Protein AF-A0A352IZU8-F1 (afdb_monomer)

Mean predicted aligned error: 11.12 Å

Sequence (67 aa):
MNNETPVSQLLYGPLHTDVEGFDALAELALDMRSSWNHATDQVWRQLDPELWQATRNPWVVLQTVSR

Foldseek 3Di:
DDCPPLPCPPPDPDDPPPDVCLSVLVVVLVVCVVPVDCVCLVVLCVQPVVVCVVPVRSVVSSVVSSD

pLDDT: mean 71.65, std 13.34, range [36.0, 88.5]

Organism: NCBI:txid1033846

Solvent-accessible surface area (backbone atoms only — not comparable to full-atom values): 4325 Å² total; per-residue (Å²): 135,84,84,73,75,60,72,62,70,82,78,49,73,93,64,90,76,84,51,90,62,50,66,60,52,52,53,51,37,53,48,43,76,80,40,90,55,70,83,54,54,60,59,45,41,68,75,38,47,66,58,31,71,74,62,72,39,55,58,61,47,51,62,58,74,71,106

Structure (mmCIF, N/CA/C/O backbone):
data_AF-A0A352IZU8-F1
#
_entry.id   AF-A0A352IZU8-F1
#
loop_
_atom_site.group_PDB
_atom_site.id
_atom_site.type_symbol
_atom_site.label_atom_id
_atom_site.label_alt_id
_atom_site.label_comp_id
_atom_site.label_asym_id
_atom_site.label_entity_id
_atom_site.label_seq_id
_atom_site.pdbx_PDB_ins_code
_atom_site.Cartn_x
_atom_site.Cartn_y
_atom_site.Cartn_z
_atom_site.occupancy
_atom_site.B_iso_or_equiv
_atom_site.auth_seq_id
_atom_site.auth_comp_id
_atom_site.auth_asym_id
_atom_site.auth_atom_id
_atom_site.pdbx_PDB_model_num
ATOM 1 N N . MET A 1 1 ? 30.753 3.694 -6.435 1.00 36.00 1 MET A N 1
ATOM 2 C CA . MET A 1 1 ? 29.849 3.036 -5.471 1.00 36.00 1 MET A CA 1
ATOM 3 C C . MET A 1 1 ? 29.105 4.166 -4.794 1.00 36.00 1 MET A C 1
ATOM 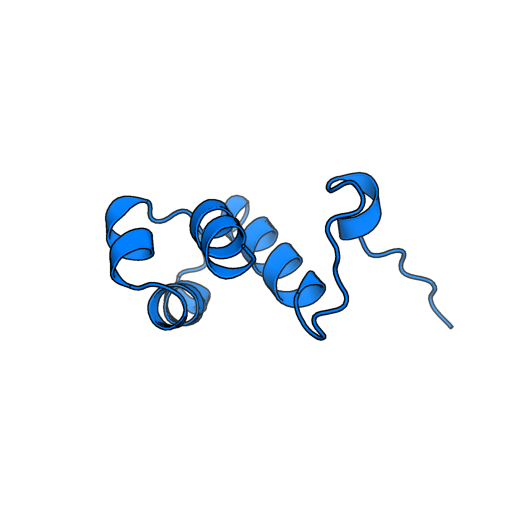5 O O . MET A 1 1 ? 29.688 4.808 -3.936 1.00 36.00 1 MET A O 1
ATOM 9 N N . ASN A 1 2 ? 27.925 4.513 -5.307 1.00 44.09 2 ASN A N 1
ATOM 10 C CA . ASN A 1 2 ? 27.148 5.649 -4.821 1.00 44.09 2 ASN A CA 1
ATOM 11 C C . ASN A 1 2 ? 26.307 5.153 -3.651 1.00 44.09 2 ASN A C 1
ATOM 13 O O . ASN A 1 2 ? 25.404 4.343 -3.827 1.00 44.09 2 ASN A O 1
ATOM 17 N N . ASN A 1 3 ? 26.690 5.569 -2.451 1.00 47.38 3 ASN A N 1
ATOM 18 C CA . ASN A 1 3 ? 25.984 5.307 -1.208 1.00 47.38 3 ASN A CA 1
ATOM 19 C C . ASN A 1 3 ? 24.807 6.287 -1.148 1.00 47.38 3 ASN A C 1
ATOM 21 O O . ASN A 1 3 ? 24.850 7.291 -0.442 1.00 47.38 3 ASN A O 1
ATOM 25 N N . GLU A 1 4 ? 23.795 6.049 -1.976 1.00 53.62 4 GLU A N 1
ATOM 26 C CA . GLU A 1 4 ? 22.535 6.776 -1.894 1.00 53.62 4 GLU A CA 1
ATOM 27 C C . GLU A 1 4 ? 21.805 6.210 -0.685 1.00 53.62 4 GLU A C 1
ATOM 29 O O . GLU A 1 4 ? 21.219 5.134 -0.736 1.00 53.62 4 GLU A O 1
ATOM 34 N N . THR A 1 5 ? 21.962 6.876 0.456 1.00 56.44 5 THR A N 1
ATOM 35 C CA . THR A 1 5 ? 21.194 6.585 1.661 1.00 56.44 5 THR A CA 1
ATOM 36 C C . THR A 1 5 ? 19.714 6.672 1.276 1.00 56.44 5 THR A C 1
A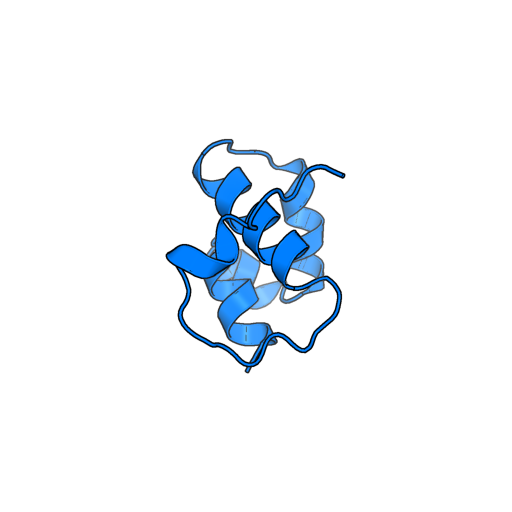TOM 38 O O . THR A 1 5 ? 19.286 7.761 0.878 1.00 56.44 5 THR A O 1
ATOM 41 N N . PRO A 1 6 ? 18.935 5.576 1.337 1.00 61.00 6 PRO A N 1
ATOM 42 C CA . PRO A 1 6 ? 17.538 5.634 0.953 1.00 61.00 6 PRO A CA 1
ATOM 43 C C . PRO A 1 6 ? 16.830 6.622 1.875 1.00 61.00 6 PRO A C 1
ATOM 45 O O . PRO A 1 6 ? 16.922 6.531 3.104 1.00 61.00 6 PRO A O 1
ATOM 48 N N . VAL A 1 7 ? 16.136 7.591 1.277 1.00 57.19 7 VAL A N 1
ATOM 49 C CA . VAL A 1 7 ? 15.379 8.646 1.975 1.00 57.19 7 VAL A CA 1
ATOM 50 C C . VAL A 1 7 ? 14.388 8.040 2.988 1.00 57.19 7 VAL A C 1
ATOM 52 O O . VAL A 1 7 ? 14.070 8.667 4.003 1.00 57.19 7 VAL A O 1
ATOM 55 N N . SER A 1 8 ? 14.002 6.778 2.778 1.00 53.38 8 SER A N 1
ATOM 56 C CA . SER A 1 8 ? 13.249 5.907 3.683 1.00 53.38 8 SER A CA 1
ATOM 57 C C . SER A 1 8 ? 13.798 5.860 5.115 1.00 53.38 8 SER A C 1
ATOM 59 O O . SER A 1 8 ? 13.015 5.896 6.064 1.00 53.38 8 SER A O 1
ATOM 61 N N . GLN A 1 9 ? 15.126 5.848 5.300 1.00 55.03 9 GLN A N 1
ATOM 62 C CA . GLN A 1 9 ? 15.758 5.664 6.617 1.00 55.03 9 GLN A CA 1
ATOM 63 C C . GLN A 1 9 ? 15.600 6.860 7.566 1.00 55.03 9 GLN A C 1
ATOM 65 O O . GLN A 1 9 ? 15.734 6.699 8.778 1.00 55.03 9 GLN A O 1
ATOM 70 N N . LEU A 1 10 ? 15.344 8.065 7.044 1.00 57.84 10 LEU A N 1
ATOM 71 C CA . LEU A 1 10 ? 15.281 9.284 7.861 1.00 57.84 10 LEU A CA 1
ATOM 72 C C . LEU A 1 10 ? 13.854 9.690 8.251 1.00 57.84 10 LEU A C 1
ATOM 74 O O . LEU A 1 10 ? 13.690 10.483 9.176 1.00 57.84 10 LEU A O 1
ATOM 78 N N . LEU A 1 11 ? 12.829 9.154 7.582 1.00 57.34 11 LEU A N 1
ATOM 79 C CA . LEU A 1 11 ? 11.429 9.541 7.806 1.00 57.34 11 LEU A CA 1
ATOM 80 C C . LEU A 1 11 ? 10.585 8.453 8.476 1.00 57.34 11 LEU A C 1
ATOM 82 O O . LEU A 1 11 ? 9.581 8.771 9.115 1.00 57.34 11 LEU A O 1
ATOM 86 N N . TYR A 1 12 ? 11.010 7.194 8.403 1.00 53.66 12 TYR A N 1
ATOM 87 C CA . TYR A 1 12 ? 10.288 6.068 8.977 1.00 53.66 12 TYR A CA 1
ATOM 88 C C . TYR A 1 12 ? 11.249 5.307 9.890 1.00 53.66 12 TYR A C 1
ATOM 90 O O . TYR A 1 12 ? 12.143 4.611 9.423 1.00 53.66 12 TYR A O 1
ATOM 98 N N . GLY A 1 13 ? 11.108 5.493 11.212 1.00 58.91 13 GLY A N 1
ATOM 99 C CA . GLY A 1 13 ? 11.837 4.703 12.217 1.00 58.91 13 GLY A CA 1
ATOM 100 C C . GLY A 1 13 ? 11.662 3.194 11.986 1.00 58.91 13 GLY A C 1
ATOM 101 O O . GLY A 1 13 ? 10.821 2.827 11.170 1.00 58.91 13 GLY A O 1
ATOM 102 N N . PRO A 1 14 ? 12.419 2.323 12.685 1.00 55.19 14 PRO A N 1
ATOM 103 C CA . PRO A 1 14 ? 12.694 0.944 12.279 1.00 55.19 14 PRO A CA 1
ATOM 104 C C . PRO A 1 14 ? 11.428 0.082 12.318 1.00 55.19 14 PRO A C 1
ATOM 106 O O . PRO A 1 14 ? 11.181 -0.679 13.251 1.00 55.19 14 PRO A O 1
ATOM 109 N N . LEU A 1 15 ? 10.596 0.229 11.295 1.00 51.31 15 LEU A N 1
ATOM 110 C CA . LEU A 1 15 ? 9.644 -0.773 10.885 1.00 51.31 15 LEU A CA 1
ATOM 111 C C . LEU A 1 15 ? 10.490 -1.925 10.361 1.00 51.31 15 LEU A C 1
ATOM 113 O O . LEU A 1 15 ? 11.538 -1.712 9.758 1.00 51.31 15 LEU A O 1
ATOM 117 N N . HIS A 1 16 ? 10.084 -3.140 10.695 1.00 55.19 16 HIS A N 1
ATOM 118 C CA . HIS A 1 16 ? 10.793 -4.372 10.387 1.00 55.19 16 HIS A CA 1
ATOM 119 C C . HIS A 1 16 ? 10.777 -4.585 8.861 1.00 55.19 16 HIS A C 1
ATOM 121 O O . HIS A 1 16 ? 9.962 -5.327 8.328 1.00 55.19 16 HIS A O 1
ATOM 127 N N . THR A 1 17 ? 11.626 -3.859 8.141 1.00 55.12 17 THR A N 1
ATOM 128 C CA . THR A 1 17 ? 11.754 -3.877 6.685 1.00 55.12 17 THR A CA 1
ATOM 129 C C . THR A 1 17 ? 12.759 -4.946 6.287 1.00 55.12 17 THR A C 1
ATOM 131 O O . THR A 1 17 ? 13.823 -4.645 5.761 1.00 55.12 17 THR A O 1
ATOM 134 N N . ASP A 1 18 ? 12.420 -6.204 6.567 1.00 57.84 18 ASP A N 1
ATOM 135 C CA . ASP A 1 18 ? 13.074 -7.366 5.941 1.00 57.84 18 ASP A CA 1
ATOM 136 C C . ASP A 1 18 ? 12.238 -7.882 4.753 1.00 57.84 18 ASP A C 1
ATOM 138 O O . ASP A 1 18 ? 12.305 -9.041 4.357 1.00 57.84 18 ASP A O 1
ATOM 142 N N . VAL A 1 19 ? 11.382 -7.017 4.196 1.00 63.50 19 VAL A N 1
ATOM 143 C CA . VAL A 1 19 ? 10.604 -7.308 2.992 1.00 63.50 19 VAL A CA 1
ATOM 144 C C . VAL A 1 19 ? 11.310 -6.654 1.816 1.00 63.50 19 VAL A C 1
ATOM 146 O O . VAL A 1 19 ? 11.247 -5.436 1.626 1.00 63.50 19 VAL A O 1
ATO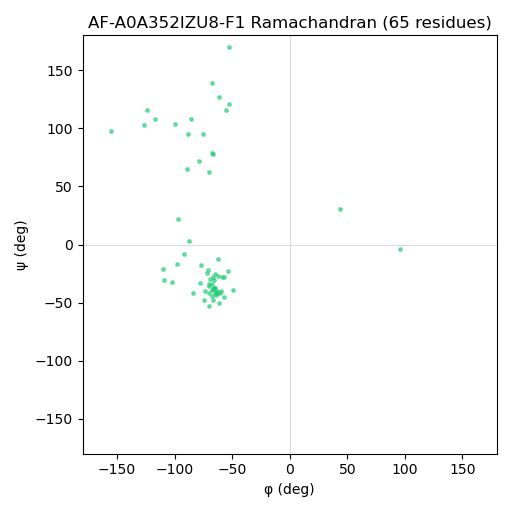M 149 N N . GLU A 1 20 ? 12.000 -7.478 1.032 1.00 68.19 20 GLU A N 1
ATOM 150 C CA . GLU A 1 20 ? 12.642 -7.064 -0.212 1.00 68.19 20 GLU A CA 1
ATOM 151 C C . GLU A 1 20 ? 11.605 -6.360 -1.114 1.00 68.19 20 GLU A C 1
ATOM 153 O O . GLU A 1 20 ? 10.550 -6.914 -1.424 1.00 68.19 20 GLU A O 1
ATOM 158 N N . GLY A 1 21 ? 11.865 -5.098 -1.478 1.00 70.50 21 GLY A N 1
ATOM 159 C CA . GLY A 1 21 ? 10.946 -4.270 -2.273 1.00 70.50 21 GLY A CA 1
ATOM 160 C C . GLY A 1 21 ? 10.019 -3.334 -1.480 1.00 70.50 21 GLY A C 1
ATOM 161 O O . GLY A 1 21 ? 9.327 -2.525 -2.099 1.00 70.50 21 GLY A O 1
ATOM 162 N N . PHE A 1 22 ? 10.033 -3.363 -0.141 1.00 78.31 22 PHE A N 1
ATOM 163 C CA . PHE A 1 22 ? 9.264 -2.410 0.674 1.00 78.31 22 PHE A CA 1
ATOM 164 C C . PHE A 1 22 ? 9.738 -0.964 0.488 1.00 78.31 22 PHE A C 1
ATOM 166 O O . PHE A 1 22 ? 8.910 -0.076 0.303 1.00 78.31 22 PHE A O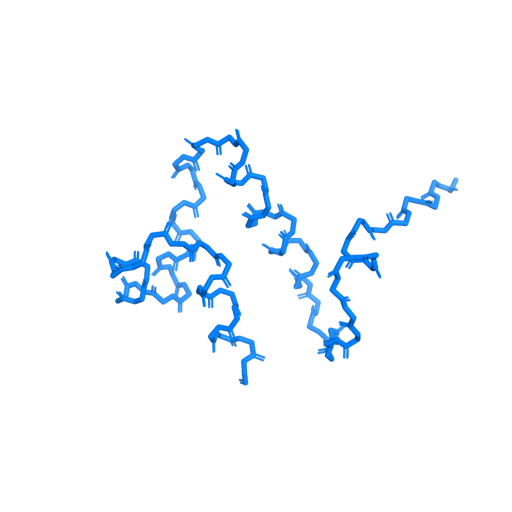 1
ATOM 173 N N . ASP A 1 23 ? 11.053 -0.728 0.470 1.00 77.00 23 ASP A N 1
ATOM 174 C CA . ASP A 1 23 ? 11.610 0.611 0.239 1.00 77.00 23 ASP A CA 1
ATOM 175 C C . ASP A 1 23 ? 11.177 1.180 -1.119 1.00 77.00 23 ASP A C 1
ATOM 177 O O . ASP A 1 23 ? 10.770 2.336 -1.201 1.00 77.00 23 ASP A O 1
ATOM 181 N N . ALA A 1 24 ? 11.147 0.347 -2.164 1.00 81.31 24 ALA A N 1
ATOM 182 C CA . ALA A 1 24 ? 10.675 0.753 -3.487 1.00 81.31 24 ALA A CA 1
ATOM 183 C C . ALA A 1 24 ? 9.172 1.099 -3.493 1.00 81.31 24 ALA A C 1
ATOM 185 O O . ALA A 1 24 ? 8.755 2.049 -4.154 1.00 81.31 24 ALA A O 1
ATOM 186 N N . LEU A 1 25 ? 8.344 0.364 -2.737 1.00 80.56 25 LEU A N 1
ATOM 187 C CA . LEU A 1 25 ? 6.919 0.678 -2.569 1.00 80.56 25 LEU A CA 1
ATOM 188 C C . LEU A 1 25 ? 6.696 1.949 -1.736 1.00 80.56 25 LEU A C 1
ATOM 190 O O . LEU A 1 25 ? 5.775 2.715 -2.026 1.00 80.56 25 LEU A O 1
ATOM 194 N N . ALA A 1 26 ? 7.532 2.196 -0.727 1.00 81.38 26 ALA A N 1
ATOM 195 C CA . ALA A 1 26 ? 7.487 3.407 0.086 1.00 81.38 26 ALA A CA 1
ATOM 196 C C . ALA A 1 26 ? 7.878 4.649 -0.730 1.00 81.38 26 ALA A C 1
ATOM 198 O O . ALA A 1 26 ? 7.171 5.659 -0.680 1.00 81.38 26 ALA A O 1
ATOM 199 N N . GLU A 1 27 ? 8.939 4.562 -1.536 1.00 80.50 27 GLU A N 1
ATOM 200 C CA . GLU A 1 27 ? 9.325 5.618 -2.477 1.00 80.50 27 GLU A CA 1
ATOM 201 C C . GLU A 1 27 ? 8.218 5.888 -3.506 1.00 80.50 27 GLU A C 1
ATOM 203 O O . GLU A 1 27 ? 7.871 7.045 -3.744 1.00 80.50 27 GLU A O 1
ATOM 208 N N . LEU A 1 28 ? 7.575 4.843 -4.039 1.00 80.69 28 LEU A N 1
ATOM 209 C CA . LEU A 1 28 ? 6.447 4.983 -4.966 1.00 80.69 28 LEU A CA 1
ATOM 210 C C . LEU A 1 28 ? 5.233 5.679 -4.325 1.00 80.69 28 LEU A C 1
ATOM 212 O O . LEU A 1 28 ? 4.567 6.503 -4.957 1.00 80.69 28 LEU A O 1
ATOM 216 N N . ALA A 1 29 ? 4.933 5.353 -3.064 1.00 80.81 29 ALA A N 1
ATOM 217 C CA . ALA A 1 29 ? 3.851 5.985 -2.311 1.00 80.81 29 ALA A CA 1
ATOM 218 C C . ALA A 1 29 ? 4.129 7.475 -2.050 1.00 80.81 29 ALA A C 1
ATOM 220 O O . ALA A 1 29 ? 3.207 8.295 -2.089 1.00 80.81 29 ALA A O 1
ATOM 221 N N . LEU A 1 30 ? 5.394 7.825 -1.796 1.00 75.56 30 LEU A N 1
ATOM 222 C CA . LEU A 1 30 ? 5.844 9.204 -1.612 1.00 75.56 30 LEU A CA 1
ATOM 223 C C . LEU A 1 30 ? 5.807 10.005 -2.920 1.00 75.56 30 LEU A C 1
ATOM 225 O O . LEU A 1 30 ? 5.342 11.146 -2.906 1.00 75.56 30 LEU A O 1
ATOM 229 N N . ASP A 1 31 ? 6.221 9.413 -4.042 1.00 74.81 31 ASP A N 1
ATOM 230 C CA . ASP A 1 31 ? 6.212 10.066 -5.356 1.00 74.81 31 ASP A CA 1
ATOM 231 C C . ASP A 1 31 ? 4.784 10.430 -5.804 1.00 74.81 31 ASP A C 1
ATOM 233 O O . ASP A 1 31 ? 4.525 11.564 -6.215 1.00 74.81 31 ASP 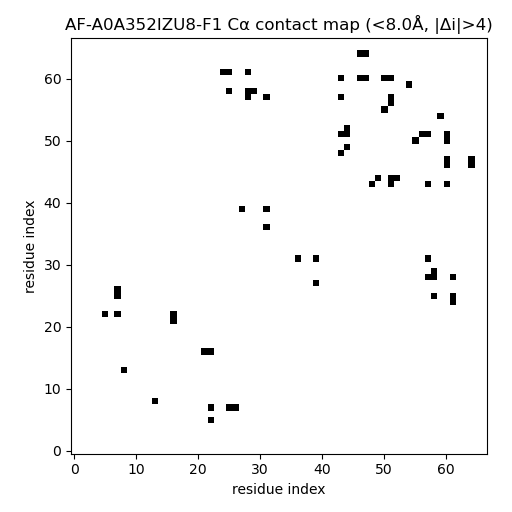A O 1
ATOM 237 N N . MET A 1 32 ? 3.809 9.537 -5.577 1.00 66.88 32 MET A N 1
ATOM 238 C CA . MET A 1 32 ? 2.384 9.806 -5.837 1.00 66.88 32 MET A CA 1
ATOM 239 C C . MET A 1 32 ? 1.818 11.006 -5.068 1.00 66.88 32 MET A C 1
ATOM 241 O O . MET A 1 32 ? 0.857 11.636 -5.514 1.00 66.88 32 MET A O 1
ATOM 245 N N . ARG A 1 33 ? 2.373 11.326 -3.891 1.00 65.06 33 ARG A N 1
ATOM 246 C CA . ARG A 1 33 ? 1.927 12.477 -3.093 1.00 65.06 33 ARG A CA 1
ATOM 247 C C . ARG A 1 33 ? 2.341 13.807 -3.732 1.00 65.06 33 ARG A C 1
ATOM 249 O O . ARG A 1 33 ? 1.702 14.822 -3.463 1.00 65.06 33 ARG A O 1
ATOM 256 N N . SER A 1 34 ? 3.399 13.804 -4.545 1.00 61.91 34 SER A N 1
ATOM 257 C CA . SER A 1 34 ? 3.956 14.992 -5.206 1.00 61.91 34 SER A CA 1
ATOM 258 C C . SER A 1 34 ? 3.561 15.088 -6.682 1.00 61.91 34 SER A C 1
ATOM 260 O O . SER A 1 34 ? 3.368 16.185 -7.204 1.00 61.91 34 SER A O 1
ATOM 262 N N . SER A 1 35 ? 3.393 13.947 -7.341 1.00 59.09 35 SER A N 1
ATOM 263 C CA . SER A 1 35 ? 3.011 13.827 -8.740 1.00 59.09 35 SER A CA 1
ATOM 264 C C . SER A 1 35 ? 1.762 12.965 -8.782 1.00 59.09 35 SER A C 1
ATOM 266 O O . SER A 1 35 ? 1.820 11.803 -8.402 1.00 59.09 35 SER A O 1
ATOM 268 N N . TRP A 1 36 ? 0.621 13.508 -9.210 1.00 62.03 36 TRP A N 1
ATOM 269 C CA . TRP A 1 36 ? -0.655 12.779 -9.302 1.00 62.03 36 TRP A CA 1
ATOM 270 C C . TRP A 1 36 ? 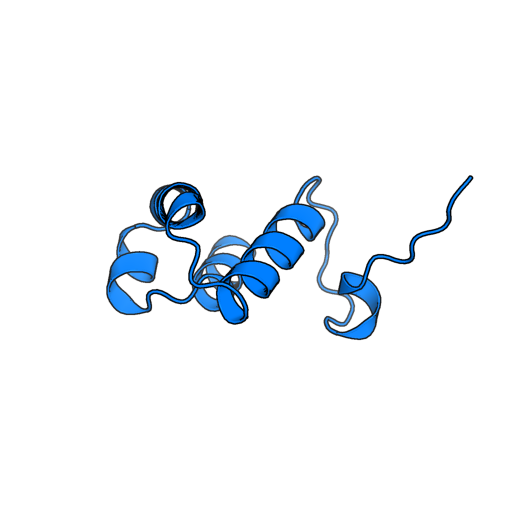-0.610 11.734 -10.434 1.00 62.03 36 TRP A C 1
ATOM 272 O O . TRP A 1 36 ? -1.306 11.823 -11.444 1.00 62.03 36 TRP A O 1
ATOM 282 N N . ASN A 1 37 ? 0.293 10.767 -10.309 1.00 65.81 37 ASN A N 1
ATOM 283 C CA . ASN A 1 37 ? 0.647 9.828 -11.346 1.00 65.81 37 ASN A CA 1
ATOM 284 C C . ASN A 1 37 ? -0.282 8.619 -11.254 1.00 65.81 37 ASN A C 1
ATOM 286 O O . ASN A 1 37 ? -0.045 7.682 -10.503 1.00 65.81 37 ASN A O 1
ATOM 290 N N . HIS A 1 38 ? -1.351 8.631 -12.046 1.00 70.50 38 HIS A N 1
ATOM 291 C CA . HIS A 1 38 ? -2.344 7.550 -12.092 1.00 70.50 38 HIS A CA 1
ATOM 292 C C . HIS A 1 38 ? -1.789 6.189 -12.541 1.00 70.50 38 HIS A C 1
ATOM 294 O O . HIS A 1 38 ? -2.472 5.171 -12.414 1.00 70.50 38 HIS A O 1
ATOM 300 N N . ALA A 1 39 ? -0.566 6.146 -13.079 1.00 72.38 39 ALA A N 1
ATOM 301 C CA . ALA A 1 39 ? 0.064 4.911 -13.539 1.00 72.38 39 ALA A CA 1
ATOM 302 C C . ALA A 1 39 ? 0.271 3.895 -12.402 1.00 72.38 39 ALA A C 1
ATOM 304 O O . ALA A 1 39 ? 0.259 2.688 -12.631 1.00 72.38 39 ALA A O 1
ATOM 305 N N . THR A 1 40 ? 0.411 4.371 -11.168 1.00 74.25 40 THR A N 1
ATOM 306 C CA . THR A 1 40 ? 0.683 3.540 -9.990 1.00 74.25 40 THR A CA 1
ATOM 307 C C . THR A 1 40 ? -0.586 3.098 -9.263 1.00 74.25 40 THR A C 1
ATOM 309 O O . THR A 1 40 ? -0.527 2.194 -8.432 1.00 74.25 40 THR A O 1
ATOM 312 N N . ASP A 1 41 ? -1.761 3.621 -9.635 1.00 82.31 41 ASP A N 1
ATOM 313 C CA . ASP A 1 41 ? -3.062 3.231 -9.069 1.00 82.31 41 ASP A CA 1
ATOM 314 C C . ASP A 1 41 ? -3.340 1.728 -9.224 1.00 82.31 41 ASP A C 1
ATOM 316 O O . ASP A 1 41 ? -4.126 1.150 -8.475 1.00 82.31 41 ASP A O 1
ATOM 320 N N . GLN A 1 42 ? -2.772 1.086 -10.248 1.00 82.56 42 GLN A N 1
ATOM 321 C CA . GLN A 1 42 ? -2.950 -0.347 -10.472 1.00 82.56 42 GLN A CA 1
ATOM 322 C C . GLN A 1 42 ? -2.216 -1.187 -9.418 1.00 82.56 42 GLN A C 1
ATOM 324 O O . GLN A 1 42 ? -2.742 -2.223 -9.023 1.00 82.56 42 GLN A O 1
ATOM 329 N N . VAL A 1 43 ? -1.060 -0.729 -8.927 1.00 83.88 43 VAL A N 1
ATOM 330 C CA . VAL A 1 43 ? -0.283 -1.418 -7.882 1.00 83.88 43 VAL A CA 1
ATOM 331 C C . VAL A 1 43 ? -1.064 -1.410 -6.568 1.00 83.88 43 VAL A C 1
ATOM 333 O O . VAL A 1 43 ? -1.292 -2.457 -5.969 1.00 83.88 43 VAL A O 1
ATOM 336 N N . TRP A 1 44 ? -1.584 -0.248 -6.172 1.00 85.56 44 TRP A N 1
ATOM 337 C CA . TRP A 1 44 ? -2.359 -0.104 -4.936 1.00 85.56 44 TRP A CA 1
ATOM 338 C C . TRP A 1 44 ? -3.701 -0.837 -4.984 1.00 85.56 44 TRP A C 1
ATOM 340 O O . TRP A 1 44 ? -4.117 -1.421 -3.988 1.00 85.56 44 TRP A O 1
ATOM 350 N N . ARG A 1 45 ? -4.342 -0.891 -6.159 1.00 84.06 45 ARG A N 1
ATOM 351 C CA . ARG A 1 45 ? -5.546 -1.708 -6.377 1.00 84.06 45 ARG A CA 1
ATOM 352 C C . ARG A 1 45 ? -5.294 -3.209 -6.302 1.00 84.06 45 ARG A C 1
ATOM 354 O O . ARG A 1 45 ? -6.227 -3.938 -5.997 1.00 84.06 45 ARG A O 1
ATOM 361 N N . GLN A 1 46 ? -4.088 -3.674 -6.620 1.00 86.25 46 GLN A N 1
ATOM 362 C CA . GLN A 1 46 ? -3.736 -5.088 -6.468 1.00 86.25 46 GLN A CA 1
ATOM 363 C C . GLN A 1 46 ? -3.436 -5.448 -5.013 1.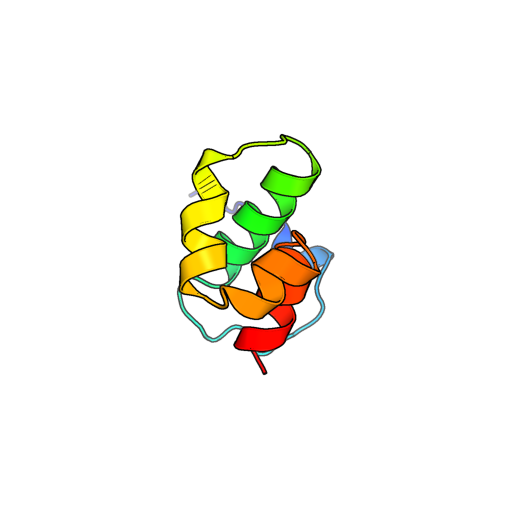00 86.25 46 GLN A C 1
ATOM 365 O O . GLN A 1 46 ? -3.732 -6.566 -4.607 1.00 86.25 46 GLN A O 1
ATOM 370 N N . LEU A 1 47 ? -2.876 -4.507 -4.247 1.00 84.44 47 LEU A N 1
ATOM 371 C CA . LEU A 1 47 ? -2.589 -4.691 -2.825 1.00 84.44 47 LEU A CA 1
ATOM 372 C C . LEU A 1 47 ? -3.867 -4.731 -1.983 1.00 84.44 47 LEU A C 1
ATOM 374 O O . LEU A 1 47 ? -4.072 -5.681 -1.238 1.00 84.44 47 LEU A O 1
ATOM 378 N N . ASP A 1 48 ? -4.727 -3.721 -2.117 1.00 85.62 48 ASP A N 1
ATOM 379 C CA . ASP A 1 48 ? -6.034 -3.700 -1.461 1.00 85.62 48 ASP A CA 1
ATOM 380 C C . ASP A 1 48 ? -7.004 -2.794 -2.246 1.00 85.62 48 ASP A C 1
ATOM 382 O O . ASP A 1 48 ? -6.978 -1.563 -2.110 1.00 85.62 48 ASP A O 1
ATOM 386 N N . PRO A 1 49 ? -7.858 -3.369 -3.112 1.00 86.19 49 PRO A N 1
ATOM 387 C CA . PRO A 1 49 ? -8.761 -2.592 -3.950 1.00 86.19 49 PRO A CA 1
ATOM 388 C C . PRO A 1 49 ? -9.870 -1.903 -3.153 1.00 86.19 49 PRO A C 1
ATOM 390 O O . PRO A 1 49 ? -10.330 -0.842 -3.581 1.00 86.19 49 PRO A O 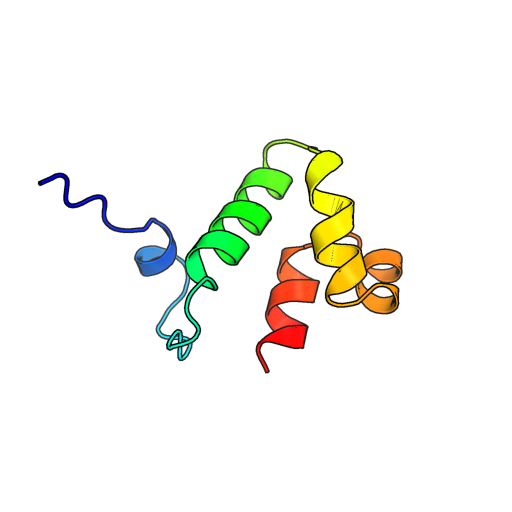1
ATOM 393 N N . GLU A 1 50 ? -10.308 -2.473 -2.030 1.00 87.38 50 GLU A N 1
ATOM 394 C CA . GLU A 1 50 ? -11.374 -1.899 -1.204 1.00 87.38 50 GLU A CA 1
ATOM 395 C C . GLU A 1 50 ? -10.845 -0.691 -0.431 1.00 87.38 50 GLU A C 1
ATOM 397 O O . GLU A 1 50 ? -11.422 0.401 -0.491 1.00 87.38 50 GLU A O 1
ATOM 402 N N . LEU A 1 51 ? -9.683 -0.843 0.205 1.00 87.31 51 LEU A N 1
ATOM 403 C CA . LEU A 1 51 ? -9.024 0.237 0.926 1.00 87.31 51 LEU A CA 1
ATOM 404 C C . LEU A 1 51 ? -8.545 1.346 -0.018 1.00 87.31 51 LEU A C 1
ATOM 406 O O . LEU A 1 51 ? -8.678 2.531 0.307 1.00 87.31 51 LEU A O 1
ATOM 410 N N . TRP A 1 52 ? -8.040 0.996 -1.205 1.00 88.50 52 TRP A N 1
ATOM 411 C CA . TRP A 1 52 ? -7.684 1.978 -2.228 1.00 88.50 52 TRP A CA 1
ATOM 412 C C . TRP A 1 52 ? -8.903 2.766 -2.715 1.00 88.50 52 TRP A C 1
ATOM 414 O O . TRP A 1 52 ? -8.823 3.983 -2.868 1.00 88.50 52 TRP A O 1
ATOM 424 N N . GLN A 1 53 ? -10.049 2.118 -2.936 1.00 86.88 53 GLN A N 1
ATOM 425 C CA . GLN A 1 53 ? -11.271 2.829 -3.326 1.00 86.88 53 GLN A CA 1
ATOM 426 C C . GLN A 1 53 ? -11.779 3.760 -2.222 1.00 86.88 53 GLN A C 1
ATOM 428 O O . GLN A 1 53 ? -12.233 4.863 -2.531 1.00 86.88 53 GLN A O 1
ATOM 433 N N . ALA A 1 54 ? -11.665 3.345 -0.959 1.00 88.06 54 ALA A N 1
ATOM 434 C CA . ALA A 1 54 ? -12.116 4.124 0.188 1.00 88.06 54 ALA A CA 1
ATOM 435 C C . ALA A 1 54 ? -11.211 5.327 0.495 1.00 88.06 54 ALA A C 1
ATOM 437 O O . ALA A 1 54 ? -11.703 6.398 0.846 1.00 88.06 54 ALA A O 1
ATOM 438 N N . THR A 1 55 ? -9.892 5.164 0.375 1.00 87.62 55 THR A N 1
ATOM 439 C CA . THR A 1 55 ? -8.922 6.170 0.841 1.00 87.62 55 THR A CA 1
ATOM 440 C C . THR A 1 55 ? -8.213 6.903 -0.290 1.00 87.62 55 THR A C 1
ATOM 442 O O . THR A 1 55 ? -7.815 8.052 -0.105 1.00 87.62 55 THR A O 1
ATOM 445 N N . ARG A 1 56 ? -8.015 6.239 -1.440 1.00 82.69 56 ARG A N 1
ATOM 446 C CA . ARG A 1 56 ? -7.113 6.655 -2.533 1.00 82.69 56 ARG A CA 1
ATOM 447 C C . ARG A 1 56 ? -5.757 7.147 -2.024 1.00 82.69 56 ARG A C 1
ATOM 449 O O . ARG A 1 56 ? -5.145 8.035 -2.612 1.00 82.69 56 ARG A O 1
ATOM 456 N N . ASN A 1 57 ? -5.319 6.597 -0.892 1.00 83.88 57 ASN A N 1
ATOM 457 C CA . ASN A 1 57 ? -4.112 7.011 -0.208 1.00 83.88 57 ASN A CA 1
ATOM 458 C C . ASN A 1 57 ? -3.131 5.834 -0.186 1.00 83.88 57 ASN A C 1
ATOM 460 O O . ASN A 1 57 ? -3.345 4.875 0.561 1.00 83.88 57 ASN A O 1
ATOM 464 N N . PRO A 1 58 ? -2.053 5.901 -0.983 1.00 81.94 58 PRO A N 1
ATOM 465 C CA . PRO A 1 58 ? -1.145 4.773 -1.157 1.00 81.94 58 PRO A CA 1
ATOM 466 C C . PRO A 1 58 ? -0.402 4.443 0.139 1.00 81.94 58 PRO A C 1
ATOM 468 O O . PRO A 1 58 ? -0.154 3.279 0.436 1.00 81.94 58 PRO A O 1
ATOM 471 N N . TRP A 1 59 ? -0.142 5.453 0.974 1.00 82.62 59 TRP A N 1
ATOM 472 C CA . TRP A 1 59 ? 0.497 5.274 2.273 1.00 82.62 59 TRP A CA 1
ATOM 473 C C . TRP A 1 59 ? -0.367 4.465 3.246 1.00 82.62 59 TRP A C 1
ATOM 475 O O . TRP A 1 59 ? 0.131 3.585 3.942 1.00 82.62 59 TRP A O 1
ATOM 485 N N . VAL A 1 60 ? -1.678 4.724 3.269 1.00 83.69 60 VAL A N 1
ATOM 486 C CA . VAL A 1 60 ? -2.618 3.994 4.138 1.00 83.69 60 VAL A CA 1
ATOM 487 C C . VAL A 1 60 ? -2.737 2.535 3.699 1.00 83.69 60 VAL A C 1
ATOM 489 O O . VAL A 1 60 ? -2.760 1.640 4.545 1.00 83.69 60 VAL A O 1
ATOM 492 N N . VAL A 1 61 ? -2.753 2.289 2.385 1.00 86.75 61 VAL A N 1
ATOM 493 C CA . VAL A 1 61 ? -2.731 0.930 1.826 1.00 86.75 61 VAL A CA 1
ATOM 494 C C . VAL A 1 61 ? -1.447 0.206 2.224 1.00 86.75 61 VAL A C 1
ATOM 496 O O . VAL A 1 61 ? -1.527 -0.877 2.801 1.00 86.75 61 VAL A O 1
ATOM 499 N N . LEU A 1 62 ? -0.281 0.830 2.022 1.00 82.88 62 LEU A N 1
ATOM 500 C CA . LEU A 1 62 ? 1.017 0.259 2.392 1.00 82.88 62 LEU A CA 1
ATOM 501 C C . LEU A 1 62 ? 1.102 -0.091 3.888 1.00 82.88 62 LEU A C 1
ATOM 503 O O . LEU A 1 62 ? 1.531 -1.185 4.246 1.00 82.88 62 LEU A O 1
ATOM 507 N N . GLN A 1 63 ? 0.641 0.802 4.770 1.00 78.75 63 GLN A N 1
ATOM 508 C CA . GLN A 1 63 ? 0.623 0.554 6.217 1.00 78.75 63 GLN A CA 1
ATOM 509 C C . GLN A 1 63 ? -0.316 -0.581 6.637 1.00 78.75 63 GLN A C 1
ATOM 511 O O . GLN A 1 63 ? -0.115 -1.174 7.696 1.00 78.75 63 GLN A O 1
ATOM 516 N N . THR A 1 64 ? -1.350 -0.864 5.847 1.00 82.94 64 THR A N 1
ATOM 517 C CA . THR A 1 64 ? -2.336 -1.900 6.176 1.00 82.94 64 THR A CA 1
ATOM 518 C C . THR A 1 64 ? -1.849 -3.280 5.750 1.00 82.94 64 THR A C 1
ATOM 520 O O . THR A 1 64 ? -1.969 -4.224 6.524 1.00 82.94 64 THR A O 1
ATOM 523 N N . VAL A 1 65 ? -1.238 -3.390 4.565 1.00 78.50 65 VAL A N 1
ATOM 524 C CA . VAL A 1 65 ? -0.709 -4.666 4.047 1.00 78.50 65 VAL A CA 1
ATOM 525 C C . VAL A 1 65 ? 0.613 -5.090 4.694 1.00 78.50 65 VAL A C 1
ATOM 527 O O . VAL A 1 65 ? 0.984 -6.252 4.609 1.00 78.50 65 VAL A O 1
ATOM 530 N N . SER A 1 66 ? 1.322 -4.163 5.344 1.00 69.38 66 SER A N 1
ATOM 531 C CA . SER A 1 66 ? 2.590 -4.422 6.043 1.00 69.38 66 SER A CA 1
ATOM 532 C C . SER A 1 66 ? 2.423 -4.868 7.508 1.00 69.38 66 SER A C 1
ATOM 534 O O . SER A 1 66 ? 3.425 -4.973 8.220 1.00 69.38 66 SER A O 1
ATOM 536 N N . ARG A 1 67 ? 1.187 -5.044 7.992 1.00 62.06 67 ARG A N 1
ATOM 537 C CA . ARG A 1 67 ? 0.894 -5.427 9.381 1.00 62.06 67 ARG A CA 1
ATOM 538 C C . ARG A 1 67 ? 1.028 -6.931 9.621 1.00 62.06 67 ARG A C 1
ATOM 540 O O . ARG A 1 67 ? 0.707 -7.709 8.701 1.00 62.06 67 ARG A O 1
#

Secondary structure (DSSP, 8-state):
------THHHHS------STTHHHHHHHHHHHHHS--GGGHHHHHHH-HHHHHHH--HHHHHHHHT-

Radius of gyration: 12.55 Å; Cα contacts (8 Å, |Δi|>4): 35; chains: 1; bounding box: 42×22×26 Å

InterPro domains:
  IPR024517 Glycogen phosphorylase, domain of unknown function DUF3417 [PF11897] (22-66)

=== Feature glossary ===
The record interleaves many kinds of information about one protein. Here is each kind framed as the question it answers.

Q: What does the local fold look like, residue by residue?
A: The Foldseek 3Di string encodes local tertiary geometry as a 20-letter alphabet — one character per residue — derived from the relative positions of nearby Cα atoms. Unlike the amino-acid sequence, 3Di is a direct function of the 3D structure, so two proteins with the same fold have similar 3Di strings even at low sequence identity.

Q: Which residues are in helices, strands, or loops?
A: The SS8 string is DSSP's per-residue secondary-structure call. α-helix (H) means an i→i+4 H-bond ladder; β-strand (E) means the residue participates in a β-sheet; 3₁₀ (G) and π (I) are tighter and wider helices; T/S are turns/bends; '-' is loop.

Q: How big and how compact is the whole molecule?
A: Radius of gyration (Rg) is the root-mean-square distance of Cα atoms from their centroid — a single number for overall size and compactness. A globular domain of N residues has Rg ≈ 2.2·N^0.38 Å; an extended or disordered chain has a much larger Rg. The Cα contact count is the number of residue pairs whose Cα atoms are within 8 Å and are more than four positions apart in sequence — a standard proxy for tertiary packing density. The bounding box is the smallest axis-aligned box enclosing all Cα atoms.

Q: Where is each backbone atom in 3D?
A: Structure coordinates are given as an mmCIF _atom_site loop: one row per atom with element, residue name, chain id, sequence number, and x/y/z position in Å. Only the four main-chain atoms per residue are included here; side chains are omitted to keep the record compact.

Q: What is the amino-acid chain?
A: Primary structure: the covalent order of the twenty standard amino acids along the backbone. Two proteins with the same sequence will (almost always) fold to the same structure; two with 30% identity often share a fold but not the details.

Q: What if only a Cα trace is available?
A: Three-state secondary structure (P-SEA) collapses the eight DSSP classes into helix (a), strand (b), and coil (c). P-SEA assigns these from Cα geometry alone — distances and angles — without requiring backbone oxygens, so it works on any Cα trace.

Q: What family and function is it annotated with?
A: Database cross-references. InterPro integrates a dozen domain/family signature databases into unified entries with residue-range hits. GO terms attach function/process/location labels with evidence codes. CATH codes position the fold in a four-level structural taxonomy. Organism is the NCBI-taxonomy species name.

Q: How confident is the AlphaFold model at each residue?
A: pLDDT is the predicted lDDT-Cα score: AlphaFold's confidence that the local environment of each residue (all inter-atomic distances within 15 Å) is correctly placed. It is a per-residue number between 0 and 100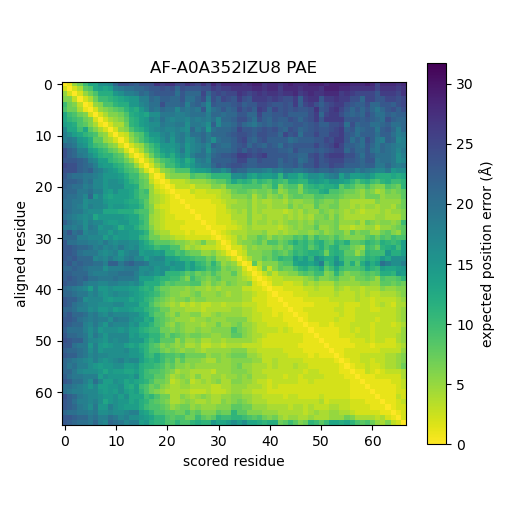, with higher meaning more reliable.

Q: How mobile is each atom in the crystal?
A: B-factor (Debye–Waller factor) reflects atomic displacement in the crystal lattice. It is an experimental observable (units Å²), not a prediction; low values mean the atom is pinned down, high values mean it moves or is heterogeneous across the crystal.

Q: Which residues are buried vs exposed?
A: SASA measures how much of the protein is reachable by solvent. It is computed by rolling a water-sized probe over the atomic surface and summing the exposed area (Å²). Per-residue SASA distinguishes core (buried, low SASA) from surface (exposed, high SASA) residues; total SASA is a whole-molecule size measure.

Q: What do the diagnostic plots show?
A: Plot images: a contact map (which residues are close in 3D, as an N×N binary image), a Ramachandran scatter (backbone torsion angles, revealing secondary-structure composition at a glance), and — for AlphaFold structures — a PAE heatmap (pairwise prediction confidence).

Q: What known structures does this most resemble?
A: The Foldseek neighbor list gives the closest experimentally determined structures in the PDB, ranked by structural alignment. TM-score near 1 means near-identical fold; near 0.3 means only rough topology match. This is how one finds what a novel AlphaFold prediction most resembles in the solved-structure universe.

Q: Are the domains correctly placed relative to each other?
A: Predicted aligned error is AlphaFold's pairwise confidence. Unlike pLDDT (per-residue), PAE is per-residue-pair and captures whether two parts of the structure are correctly placed relative to each other. Units are ångströms of expected positional error.

Q: What do the rendered images show?
A: Structure images are PyMOL renders from six orthogonal camera directions. Cartoon representation draws helices as coils and strands as arrows; sticks shows the backbone as bonds; surface shows the solvent-excluded envelope. Rainbow coloring maps sequence position to hue (blue→red, N→C); chain coloring assigns a distinct color per polypeptide.

Q: What are the backbone torsion angles?
A: φ (phi) and ψ (psi) are the two rotatable backbone dihedrals per residue: φ is the C(i-1)–N–Cα–C torsion, ψ is the N–Cα–C–N(i+1) torsion, both in degrees on (−180°, 180°]. α-helical residues cluster near (−60°, −45°); β-strand residues near (−120°, +130°). A Ramachandran plot is simply a scatter of (φ, ψ) for every residue.